Protein AF-A0A931W884-F1 (afdb_monomer)

Structure (mmCIF, N/CA/C/O backbone):
data_AF-A0A931W884-F1
#
_entry.id   AF-A0A931W884-F1
#
loop_
_atom_site.group_PDB
_atom_site.id
_atom_site.type_symbol
_atom_site.label_atom_id
_atom_site.label_alt_id
_atom_site.label_comp_id
_atom_site.label_asym_id
_atom_site.label_entity_id
_atom_site.label_seq_id
_atom_site.pdbx_PDB_ins_code
_atom_site.Cartn_x
_atom_site.Cartn_y
_atom_site.Cartn_z
_atom_site.occupancy
_atom_site.B_iso_or_equiv
_atom_site.auth_seq_id
_atom_site.auth_comp_id
_atom_site.auth_asym_id
_atom_site.auth_atom_id
_atom_site.pdbx_PDB_model_num
ATOM 1 N N . MET A 1 1 ? 21.219 8.442 -50.347 1.00 37.12 1 MET A N 1
ATOM 2 C CA . MET A 1 1 ? 21.202 8.809 -48.915 1.00 37.12 1 MET A CA 1
ATOM 3 C C . MET A 1 1 ? 20.197 7.899 -48.225 1.00 37.12 1 MET A C 1
ATOM 5 O O . MET A 1 1 ? 19.003 8.095 -48.400 1.00 37.12 1 MET A O 1
ATOM 9 N N . ALA A 1 2 ? 20.665 6.830 -47.578 1.00 34.47 2 ALA A N 1
ATOM 10 C CA . ALA A 1 2 ? 19.802 5.852 -46.917 1.00 34.47 2 ALA A CA 1
ATOM 11 C C . ALA A 1 2 ? 19.672 6.209 -45.432 1.00 34.47 2 ALA A C 1
ATOM 13 O O . ALA A 1 2 ? 20.666 6.398 -44.737 1.00 34.47 2 ALA A O 1
ATOM 14 N N . ASN A 1 3 ? 18.426 6.348 -44.994 1.00 38.81 3 ASN A N 1
ATOM 15 C CA . ASN A 1 3 ? 18.010 6.796 -43.676 1.00 38.81 3 ASN A CA 1
ATOM 16 C C . ASN A 1 3 ? 18.138 5.624 -42.682 1.00 38.81 3 ASN A C 1
ATOM 18 O O . ASN A 1 3 ? 17.319 4.704 -42.707 1.00 38.81 3 ASN A O 1
ATOM 22 N N . SER A 1 4 ? 19.174 5.607 -41.840 1.00 37.88 4 SER A N 1
ATOM 23 C CA . SER A 1 4 ? 19.351 4.566 -40.822 1.00 37.88 4 SER A CA 1
ATOM 24 C C . SER A 1 4 ? 18.454 4.859 -39.619 1.00 37.88 4 SER A C 1
ATOM 26 O O . SER A 1 4 ? 18.829 5.605 -38.713 1.00 37.88 4 SER A O 1
ATOM 28 N N . LYS A 1 5 ? 17.263 4.253 -39.601 1.00 43.81 5 LYS A N 1
ATOM 29 C CA . LYS A 1 5 ? 16.481 4.072 -38.374 1.00 43.81 5 LYS A CA 1
ATOM 30 C C . LYS A 1 5 ? 17.329 3.243 -37.406 1.00 43.81 5 LYS A C 1
ATOM 32 O O . LYS A 1 5 ? 17.479 2.039 -37.591 1.00 43.81 5 LYS A O 1
ATOM 37 N N . ALA A 1 6 ? 17.926 3.907 -36.421 1.00 42.78 6 ALA A N 1
ATOM 38 C CA . ALA A 1 6 ? 18.652 3.263 -35.340 1.00 42.78 6 ALA A CA 1
ATOM 39 C C . ALA A 1 6 ? 17.666 2.406 -34.533 1.00 42.78 6 ALA A C 1
ATOM 41 O O . ALA A 1 6 ? 16.885 2.926 -33.737 1.00 42.78 6 ALA A O 1
ATOM 42 N N . GLY A 1 7 ? 17.659 1.096 -34.786 1.00 45.38 7 GLY A N 1
ATOM 43 C CA . GLY A 1 7 ? 16.994 0.140 -33.910 1.00 45.38 7 GLY A CA 1
ATOM 44 C C . GLY A 1 7 ? 17.647 0.214 -32.533 1.00 45.38 7 GLY A C 1
ATOM 45 O O . GLY A 1 7 ? 18.875 0.153 -32.435 1.00 45.38 7 GLY A O 1
ATOM 46 N N . LYS A 1 8 ? 16.843 0.395 -31.478 1.00 50.97 8 LYS A N 1
ATOM 47 C CA . LYS A 1 8 ? 17.321 0.241 -30.099 1.00 50.97 8 LYS A CA 1
ATOM 48 C C . LYS A 1 8 ? 17.951 -1.152 -29.997 1.00 50.97 8 LYS A C 1
ATOM 50 O O . LYS A 1 8 ? 17.311 -2.137 -30.359 1.00 50.97 8 LYS A O 1
ATOM 55 N N . LYS A 1 9 ? 19.212 -1.227 -29.566 1.00 54.47 9 LYS A N 1
ATOM 56 C CA . LYS A 1 9 ? 19.835 -2.512 -2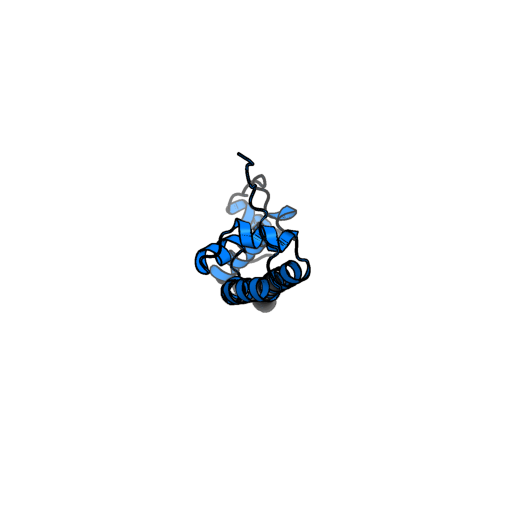9.232 1.00 54.47 9 LYS A CA 1
ATOM 57 C C . LYS A 1 9 ? 19.008 -3.160 -28.107 1.00 54.47 9 LYS A C 1
ATOM 59 O O . LYS A 1 9 ? 18.580 -2.415 -27.224 1.00 54.47 9 LYS A O 1
ATOM 64 N N . PRO A 1 10 ? 18.774 -4.484 -28.134 1.00 57.59 10 PRO A N 1
ATOM 65 C CA . PRO A 1 10 ? 18.207 -5.187 -26.988 1.00 57.59 10 PRO A CA 1
ATOM 66 C C . PRO A 1 10 ? 19.060 -4.884 -25.754 1.00 57.59 10 PRO A C 1
ATOM 68 O O . PRO A 1 10 ? 20.289 -4.911 -25.856 1.00 57.59 10 PRO A O 1
ATOM 71 N N . LEU A 1 11 ? 18.423 -4.550 -24.631 1.00 63.47 11 LEU A N 1
ATOM 72 C CA . LEU A 1 11 ? 19.136 -4.402 -23.364 1.00 63.47 11 LEU A CA 1
ATOM 73 C C . LEU A 1 11 ? 19.680 -5.776 -22.965 1.00 63.47 11 LEU A C 1
ATOM 75 O O . LEU A 1 11 ? 18.980 -6.782 -23.095 1.00 63.47 11 LEU A O 1
ATOM 79 N N . VAL A 1 12 ? 20.936 -5.812 -22.526 1.00 71.00 12 VAL A N 1
ATOM 80 C CA . VAL A 1 12 ? 21.568 -7.034 -22.007 1.00 71.00 12 VAL A CA 1
ATOM 81 C C . VAL A 1 12 ? 21.034 -7.280 -20.592 1.00 71.00 12 VAL A C 1
ATOM 83 O O . VAL A 1 12 ? 20.773 -6.314 -19.874 1.00 71.00 12 VAL A O 1
ATOM 86 N N . ASP A 1 13 ? 20.897 -8.537 -20.163 1.00 78.38 13 ASP A N 1
ATOM 87 C CA . ASP A 1 13 ? 20.361 -8.899 -18.835 1.00 78.38 13 ASP A CA 1
ATOM 88 C C . ASP A 1 13 ? 21.042 -8.127 -17.685 1.00 78.38 13 ASP A C 1
ATOM 90 O O . ASP A 1 13 ? 20.389 -7.693 -16.737 1.00 78.38 13 ASP A O 1
ATOM 94 N N . GLU A 1 14 ? 22.340 -7.836 -17.815 1.00 84.00 14 GLU A N 1
ATOM 95 C CA . GLU A 1 14 ? 23.119 -7.026 -16.867 1.00 84.00 14 GLU A CA 1
ATOM 96 C C . GLU A 1 14 ? 22.616 -5.574 -16.729 1.00 84.00 14 GLU A C 1
ATOM 98 O O . GLU A 1 14 ? 22.635 -4.996 -15.637 1.00 84.00 14 GLU A O 1
ATOM 103 N N . GLU A 1 15 ? 22.153 -4.961 -17.822 1.00 87.50 15 GLU A N 1
ATOM 104 C CA . GLU A 1 15 ? 21.602 -3.601 -17.822 1.00 87.50 15 GLU A CA 1
ATOM 105 C C . GLU A 1 15 ? 20.210 -3.574 -17.183 1.00 87.50 15 GLU A C 1
ATOM 107 O O . GLU A 1 15 ? 19.902 -2.661 -16.409 1.00 87.50 15 GLU A O 1
ATOM 112 N N . VAL A 1 16 ? 19.394 -4.597 -17.455 1.00 91.44 16 VAL A N 1
ATOM 113 C CA . VAL A 1 16 ? 18.082 -4.799 -16.818 1.00 91.44 16 VAL A CA 1
ATOM 114 C C . VAL A 1 16 ? 18.255 -4.960 -15.306 1.00 91.44 16 VAL A C 1
ATOM 116 O O . VAL A 1 16 ? 17.568 -4.303 -14.516 1.00 91.44 16 VAL A O 1
ATOM 119 N N . ASP A 1 17 ? 19.246 -5.747 -14.896 1.00 92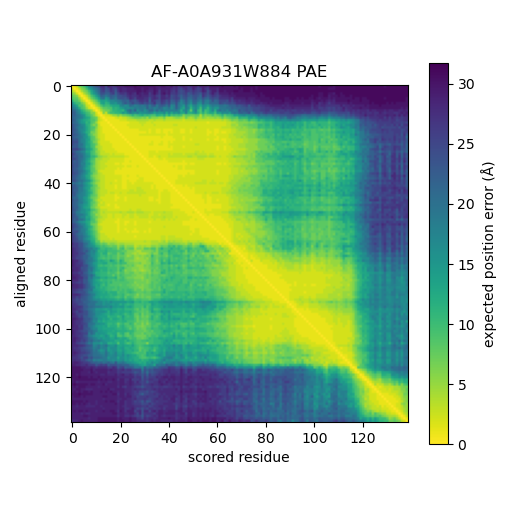.69 17 ASP A N 1
ATOM 120 C CA . ASP A 1 17 ? 19.610 -5.943 -13.498 1.00 92.69 17 ASP A CA 1
ATOM 121 C C . ASP A 1 17 ? 20.058 -4.653 -12.814 1.00 92.69 17 ASP A C 1
ATOM 123 O O . ASP A 1 17 ? 19.639 -4.347 -11.691 1.00 92.69 17 ASP A O 1
ATOM 127 N N . LEU A 1 18 ? 20.898 -3.863 -13.484 1.00 94.19 18 LEU A N 1
ATOM 128 C CA . LEU A 1 18 ? 21.359 -2.583 -12.960 1.00 94.19 18 LEU A CA 1
ATOM 129 C C . LEU A 1 18 ? 20.193 -1.607 -12.763 1.00 94.19 18 LEU A C 1
ATOM 131 O O . LEU A 1 18 ? 20.139 -0.900 -11.751 1.00 94.19 18 LEU A O 1
ATOM 135 N N . ILE A 1 19 ? 19.256 -1.572 -13.714 1.00 95.25 19 ILE A N 1
ATOM 136 C CA . ILE A 1 19 ? 18.035 -0.768 -13.620 1.00 95.25 19 ILE A CA 1
ATOM 137 C C . ILE A 1 19 ? 17.206 -1.222 -12.418 1.00 95.25 19 ILE A C 1
ATOM 139 O O . ILE A 1 19 ? 16.816 -0.380 -11.603 1.00 95.25 19 ILE A O 1
ATOM 143 N N . PHE A 1 20 ? 16.987 -2.529 -12.250 1.00 96.25 20 PHE A N 1
ATOM 144 C CA . PHE A 1 20 ? 16.240 -3.036 -11.102 1.00 96.25 20 PHE A CA 1
ATOM 145 C C . PHE A 1 20 ? 16.910 -2.660 -9.777 1.00 96.25 20 PHE A C 1
ATOM 147 O O . PHE A 1 20 ? 16.245 -2.113 -8.901 1.00 96.25 20 PHE A O 1
ATOM 154 N N . ARG A 1 21 ? 18.227 -2.867 -9.634 1.00 95.88 21 ARG A N 1
ATOM 155 C CA . ARG A 1 21 ? 18.976 -2.539 -8.403 1.00 95.88 21 ARG A CA 1
ATOM 156 C C . ARG A 1 21 ? 18.844 -1.071 -7.998 1.00 95.88 21 ARG A C 1
ATOM 158 O O . ARG A 1 21 ? 18.825 -0.759 -6.810 1.00 95.88 21 ARG A O 1
ATOM 165 N N . LYS A 1 22 ? 18.732 -0.162 -8.971 1.00 97.06 22 LYS A N 1
ATOM 166 C CA . LYS A 1 22 ? 18.489 1.266 -8.712 1.00 97.06 22 LYS A CA 1
ATOM 167 C C . LYS A 1 22 ? 17.055 1.547 -8.258 1.00 97.06 22 LYS A C 1
ATOM 169 O O . LYS A 1 22 ? 16.853 2.409 -7.409 1.00 97.06 22 LYS A O 1
ATOM 174 N N . LEU A 1 23 ? 16.065 0.838 -8.803 1.00 96.56 23 LEU A N 1
ATOM 175 C CA . LEU A 1 23 ? 14.651 1.008 -8.443 1.00 96.56 23 LEU A CA 1
ATOM 176 C C . LEU A 1 23 ? 14.289 0.337 -7.110 1.00 96.56 23 LEU A C 1
ATOM 178 O O . LEU A 1 23 ? 13.476 0.868 -6.352 1.00 96.56 23 LEU A O 1
ATOM 182 N N . GLU A 1 24 ? 14.895 -0.812 -6.816 1.00 94.50 24 GLU A N 1
ATOM 183 C CA . GLU A 1 24 ? 14.600 -1.678 -5.674 1.00 94.50 24 GLU A CA 1
ATOM 184 C C . GLU A 1 24 ? 14.469 -0.946 -4.323 1.00 94.50 24 GLU A C 1
ATOM 186 O O . GLU A 1 24 ? 13.445 -1.137 -3.660 1.00 94.50 24 GLU A O 1
ATOM 191 N N . PRO A 1 25 ? 15.408 -0.079 -3.885 1.00 94.00 25 PRO A N 1
ATOM 192 C CA . PRO A 1 25 ? 15.284 0.588 -2.587 1.00 94.00 25 PRO A CA 1
ATOM 193 C C . PRO A 1 25 ? 14.055 1.502 -2.494 1.00 94.00 25 PRO A C 1
ATOM 195 O O . PRO A 1 25 ? 13.506 1.686 -1.410 1.00 94.00 25 PRO A O 1
ATOM 198 N N . TYR A 1 26 ? 13.601 2.071 -3.610 1.00 94.31 26 TYR A N 1
ATOM 199 C CA . TYR A 1 26 ? 12.435 2.954 -3.660 1.00 94.31 26 TYR A CA 1
ATOM 200 C C . TYR A 1 26 ? 11.129 2.166 -3.728 1.00 94.31 26 TYR A C 1
ATOM 202 O O . TYR A 1 26 ? 10.157 2.511 -3.054 1.00 94.31 26 TYR A O 1
ATOM 210 N N . LEU A 1 27 ? 11.124 1.063 -4.475 1.00 92.50 27 LEU A N 1
ATOM 211 C CA . LEU A 1 27 ? 9.994 0.137 -4.522 1.00 92.50 27 LEU A CA 1
ATOM 212 C C . LEU A 1 27 ? 9.758 -0.513 -3.154 1.00 92.50 27 LEU A C 1
ATOM 214 O O . LEU A 1 27 ? 8.624 -0.551 -2.684 1.00 92.50 27 LEU A O 1
ATOM 218 N N . LYS A 1 28 ? 10.824 -0.930 -2.455 1.00 88.31 28 LY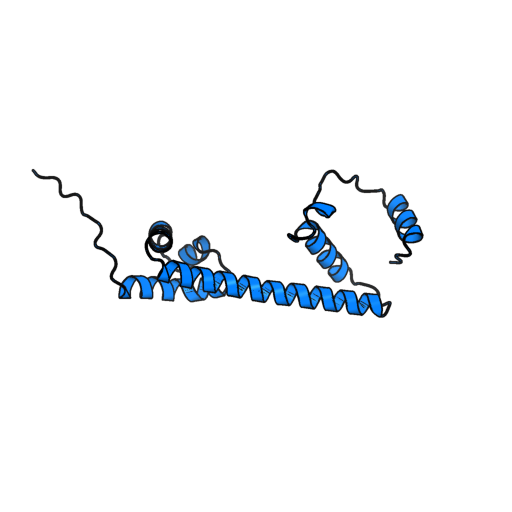S A N 1
ATOM 219 C CA . LYS A 1 28 ? 10.739 -1.478 -1.088 1.00 88.31 28 LYS A CA 1
ATOM 220 C C . LYS A 1 28 ? 10.256 -0.461 -0.047 1.00 88.31 28 LYS A C 1
ATOM 222 O O . LYS A 1 28 ? 9.712 -0.859 0.978 1.00 88.31 28 LYS A O 1
ATOM 227 N N . LYS A 1 29 ? 10.384 0.844 -0.317 1.00 86.50 29 LYS A N 1
ATOM 228 C CA . LYS A 1 29 ? 9.768 1.920 0.486 1.00 86.50 29 LYS A CA 1
ATOM 229 C C . LYS A 1 29 ? 8.266 2.104 0.212 1.00 86.50 29 LYS A C 1
ATOM 231 O O . LYS A 1 29 ? 7.650 2.967 0.828 1.00 86.50 29 LYS A O 1
ATOM 236 N N . GLY A 1 30 ? 7.677 1.329 -0.701 1.00 85.12 30 GLY A N 1
ATOM 237 C CA . GLY A 1 30 ? 6.262 1.419 -1.072 1.00 85.12 30 GLY A CA 1
ATOM 238 C C . GLY A 1 30 ? 5.957 2.460 -2.149 1.00 85.12 30 GLY A C 1
ATOM 239 O O . GLY A 1 30 ? 4.791 2.779 -2.387 1.00 85.12 30 GLY A O 1
ATOM 240 N N . LEU A 1 31 ? 6.975 3.019 -2.813 1.00 89.81 31 LEU A N 1
ATOM 241 C CA . LEU A 1 31 ? 6.741 3.944 -3.918 1.00 89.81 31 LEU A CA 1
ATOM 242 C C . LEU A 1 31 ? 6.204 3.195 -5.143 1.00 89.81 31 LEU A C 1
ATOM 244 O O . LEU A 1 31 ? 6.629 2.085 -5.457 1.00 89.81 31 LEU A O 1
ATOM 248 N N . SER A 1 32 ? 5.285 3.832 -5.876 1.00 91.44 32 SER A N 1
ATOM 249 C CA . SER A 1 32 ? 4.846 3.314 -7.174 1.00 91.44 32 SER A CA 1
ATOM 250 C C . SER A 1 32 ? 6.019 3.267 -8.154 1.00 91.44 32 SER A C 1
ATOM 252 O O . SER A 1 32 ? 6.944 4.072 -8.038 1.00 91.44 32 SER A O 1
ATOM 254 N N . LEU A 1 33 ? 5.957 2.399 -9.173 1.00 94.44 33 LEU A N 1
ATOM 255 C CA . LEU A 1 33 ? 7.008 2.308 -10.199 1.00 94.44 33 LEU A CA 1
ATOM 256 C C . LEU A 1 33 ? 7.336 3.682 -10.801 1.00 94.44 33 LEU A C 1
ATOM 258 O O . LEU A 1 33 ? 8.496 4.036 -10.958 1.00 94.44 33 LEU A O 1
ATOM 262 N N . HIS A 1 34 ? 6.315 4.508 -11.049 1.00 94.88 34 HIS A N 1
ATOM 263 C CA . HIS A 1 34 ? 6.520 5.869 -11.538 1.00 94.88 34 HIS A CA 1
ATOM 264 C C . HIS A 1 34 ? 7.344 6.742 -10.577 1.00 94.88 34 HIS A C 1
ATOM 266 O O . HIS A 1 34 ? 8.269 7.415 -11.024 1.00 94.88 34 HIS A O 1
ATOM 272 N N . LYS A 1 35 ? 7.024 6.731 -9.277 1.00 94.56 35 LYS A N 1
ATOM 273 C CA . LYS A 1 35 ? 7.768 7.500 -8.269 1.00 94.56 35 LYS A CA 1
ATOM 274 C C . LYS A 1 35 ? 9.178 6.944 -8.071 1.00 94.56 35 LYS A C 1
ATOM 276 O O . LYS A 1 35 ? 10.118 7.721 -7.997 1.00 94.56 35 LYS A O 1
ATOM 281 N N . ALA A 1 36 ? 9.338 5.621 -8.065 1.00 96.31 36 ALA A N 1
ATOM 282 C CA . ALA A 1 36 ? 10.646 4.978 -7.998 1.00 96.31 36 ALA A CA 1
ATOM 283 C C . ALA A 1 36 ? 11.550 5.389 -9.174 1.00 96.31 36 ALA A C 1
ATOM 285 O O . ALA A 1 36 ? 12.720 5.686 -8.960 1.00 96.31 36 ALA A O 1
ATOM 286 N N . CYS A 1 37 ? 11.006 5.490 -10.393 1.00 97.44 37 CYS A N 1
ATOM 287 C CA . CYS A 1 37 ? 11.740 6.004 -11.552 1.00 97.44 37 CYS A CA 1
ATOM 288 C C . CYS A 1 37 ? 12.215 7.451 -11.366 1.00 97.44 37 CYS A C 1
ATOM 290 O O . CYS A 1 37 ? 13.348 7.758 -11.724 1.00 97.44 37 CYS A O 1
ATOM 292 N N . LEU A 1 38 ? 11.372 8.328 -10.804 1.00 96.44 38 LEU A N 1
ATOM 293 C CA . LEU A 1 38 ? 11.743 9.723 -10.541 1.00 96.44 38 LEU A CA 1
ATOM 294 C C . LEU A 1 38 ? 12.912 9.810 -9.554 1.00 96.44 38 LEU A C 1
ATOM 296 O O . LEU A 1 38 ? 13.899 10.483 -9.835 1.00 96.44 38 LEU A O 1
ATOM 300 N N . GLU A 1 39 ? 12.821 9.084 -8.440 1.00 97.19 39 GLU A N 1
ATOM 301 C CA . GLU A 1 39 ? 13.859 9.066 -7.405 1.00 97.19 39 GLU A CA 1
ATOM 302 C C . GLU A 1 39 ? 15.174 8.447 -7.899 1.00 97.19 39 GLU A C 1
ATOM 304 O O . GLU A 1 39 ? 16.258 8.951 -7.612 1.00 97.19 39 GLU A O 1
ATOM 309 N N . ALA A 1 40 ? 15.085 7.372 -8.686 1.00 96.38 40 ALA A N 1
ATOM 310 C CA . ALA A 1 40 ? 16.242 6.677 -9.244 1.00 96.38 40 ALA A CA 1
ATOM 311 C C . ALA A 1 40 ? 16.811 7.342 -10.512 1.00 96.38 40 ALA A C 1
ATOM 313 O O . ALA A 1 40 ? 17.776 6.830 -11.082 1.00 96.38 40 ALA A O 1
ATOM 314 N N . GLN A 1 41 ? 16.206 8.445 -10.973 1.00 96.56 41 GLN A N 1
ATOM 315 C CA . GLN A 1 41 ? 16.547 9.137 -12.223 1.00 96.56 41 GLN A CA 1
ATOM 316 C C . GLN A 1 41 ? 16.546 8.203 -13.448 1.00 96.56 41 GLN A C 1
ATOM 318 O O . GLN A 1 41 ? 17.374 8.316 -14.352 1.00 96.56 41 GLN A O 1
ATOM 323 N N . ILE A 1 42 ? 15.599 7.264 -13.482 1.00 95.44 42 ILE A N 1
ATOM 324 C CA . ILE A 1 42 ? 15.389 6.337 -14.597 1.00 95.44 42 ILE A CA 1
ATOM 325 C C . ILE A 1 42 ? 14.228 6.858 -15.450 1.00 95.44 42 ILE A C 1
ATOM 327 O O . ILE A 1 42 ? 13.163 7.159 -14.904 1.00 95.44 42 ILE A O 1
ATOM 331 N N . PRO A 1 43 ? 14.371 6.950 -16.787 1.00 96.44 43 PRO A N 1
ATOM 332 C CA . PRO A 1 43 ? 13.258 7.332 -17.643 1.00 96.44 43 PRO A CA 1
ATOM 333 C C . PRO A 1 43 ? 12.072 6.386 -17.451 1.00 96.44 43 PRO A C 1
ATOM 335 O O . PRO A 1 43 ? 12.209 5.165 -17.541 1.00 96.44 43 PRO A O 1
ATOM 338 N N . LYS A 1 44 ? 10.886 6.959 -17.211 1.00 94.62 44 LYS A N 1
ATOM 339 C CA . LYS A 1 44 ? 9.654 6.187 -17.008 1.00 94.62 44 LYS A CA 1
ATOM 340 C C . LYS A 1 44 ? 9.410 5.219 -18.168 1.00 94.62 44 LYS A C 1
ATOM 342 O O . LYS A 1 44 ? 9.078 4.072 -17.915 1.00 94.62 44 LYS A O 1
ATOM 347 N N . SER A 1 45 ? 9.589 5.667 -19.410 1.00 94.38 45 SER A N 1
ATOM 348 C CA . SER A 1 45 ? 9.419 4.816 -20.593 1.00 94.38 45 SER A CA 1
ATOM 349 C C . SER A 1 45 ? 10.294 3.572 -20.514 1.00 94.38 45 SER A C 1
ATOM 351 O O . SER A 1 45 ? 9.764 2.480 -20.589 1.00 94.38 45 SER A O 1
ATOM 353 N N . THR A 1 46 ? 11.589 3.714 -20.220 1.00 93.69 46 THR A N 1
ATOM 354 C CA . THR A 1 46 ? 12.514 2.576 -20.109 1.00 93.69 46 THR A CA 1
ATOM 355 C C . THR A 1 46 ? 12.036 1.530 -19.103 1.00 93.69 46 THR A C 1
ATOM 357 O O . THR A 1 46 ? 12.028 0.347 -19.411 1.00 93.69 46 THR A O 1
ATOM 360 N N . ALA A 1 47 ? 11.615 1.946 -17.907 1.00 94.06 47 ALA A N 1
ATOM 361 C CA . ALA A 1 47 ? 11.173 0.998 -16.885 1.00 94.06 47 ALA A CA 1
ATOM 362 C C . ALA A 1 47 ? 9.826 0.335 -17.217 1.00 94.06 47 ALA A C 1
ATOM 364 O O . ALA A 1 47 ? 9.602 -0.805 -16.823 1.00 94.06 47 ALA A O 1
ATOM 365 N N . TYR A 1 48 ? 8.923 1.042 -17.903 1.00 95.31 48 TYR A N 1
ATOM 366 C CA . TYR A 1 48 ? 7.627 0.489 -18.305 1.00 95.31 48 TYR A CA 1
ATOM 367 C C . TYR A 1 48 ? 7.741 -0.410 -19.540 1.00 95.31 48 TYR A C 1
ATOM 369 O O . TYR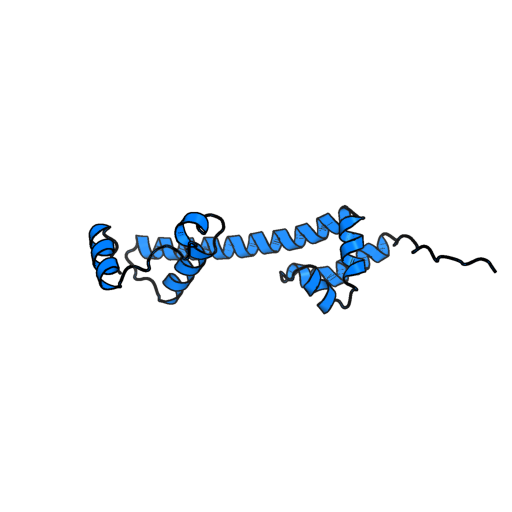 A 1 48 ? 7.073 -1.436 -19.562 1.00 95.31 48 TYR A O 1
ATOM 377 N N . ASP A 1 49 ? 8.608 -0.072 -20.500 1.00 94.75 49 ASP A N 1
ATOM 378 C CA . ASP A 1 49 ? 8.962 -0.940 -21.630 1.00 94.75 49 ASP A CA 1
ATOM 379 C C . ASP A 1 49 ? 9.521 -2.266 -21.075 1.00 94.75 49 ASP A C 1
ATOM 381 O O . ASP A 1 49 ? 8.995 -3.334 -21.369 1.00 94.75 49 ASP A O 1
ATOM 385 N N . LEU A 1 50 ? 10.486 -2.199 -20.143 1.00 94.00 50 LEU A N 1
ATOM 386 C CA . LEU A 1 50 ? 11.032 -3.387 -19.471 1.00 94.00 50 LEU A CA 1
ATOM 387 C C . LEU A 1 50 ? 9.973 -4.196 -18.717 1.00 94.00 50 LEU A C 1
ATOM 389 O O . LEU A 1 50 ? 9.960 -5.417 -18.792 1.00 94.00 50 LEU A O 1
ATOM 393 N N . TYR A 1 51 ? 9.072 -3.526 -18.000 1.00 95.19 51 TYR A N 1
ATOM 394 C CA . TYR A 1 51 ? 7.987 -4.187 -17.272 1.00 95.19 51 TYR A CA 1
ATOM 395 C C . TYR A 1 51 ? 6.982 -4.893 -18.199 1.00 95.19 51 TYR A C 1
ATOM 397 O O . TYR A 1 51 ? 6.319 -5.826 -17.764 1.00 95.19 51 TYR A O 1
ATOM 405 N N . GLN A 1 52 ? 6.834 -4.449 -19.450 1.00 94.44 52 GLN A N 1
ATOM 406 C CA . GLN A 1 52 ? 5.936 -5.074 -20.427 1.00 94.44 52 GLN A CA 1
ATOM 407 C C . GLN A 1 52 ? 6.614 -6.167 -21.256 1.00 94.44 52 GLN A C 1
ATOM 409 O O . GLN A 1 52 ? 5.935 -7.089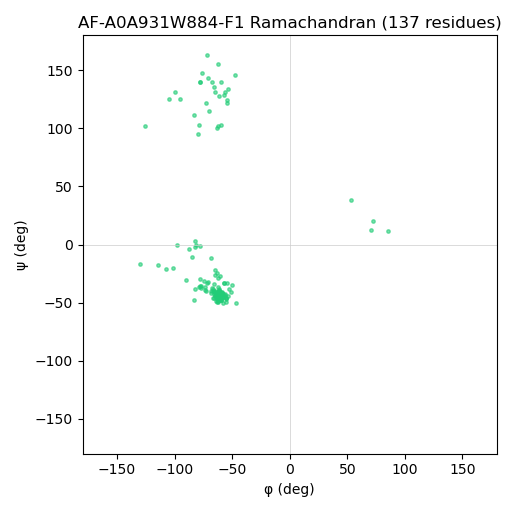 -21.699 1.00 94.44 52 GLN A O 1
ATOM 414 N N . GLU A 1 53 ? 7.917 -6.040 -21.499 1.00 91.62 53 GLU A N 1
ATOM 415 C CA . GLU A 1 53 ? 8.657 -6.902 -22.426 1.00 91.62 53 GLU A CA 1
ATOM 416 C C . GLU A 1 53 ? 9.475 -8.001 -21.724 1.00 91.62 53 GLU A C 1
ATOM 418 O O . GLU A 1 53 ? 9.820 -8.990 -22.367 1.00 91.62 53 GLU A O 1
ATOM 423 N N . TYR A 1 54 ? 9.780 -7.853 -20.428 1.00 92.50 54 TYR A N 1
ATOM 424 C CA . TYR A 1 54 ? 10.643 -8.771 -19.676 1.00 92.50 54 TYR A CA 1
ATOM 425 C C . TYR A 1 54 ? 9.941 -9.292 -18.414 1.00 92.50 54 TYR A C 1
ATOM 427 O O . TYR A 1 54 ? 9.906 -8.617 -17.381 1.00 92.50 54 TYR A O 1
ATOM 435 N N . ASP A 1 55 ? 9.439 -10.529 -18.483 1.00 92.12 55 ASP A N 1
ATOM 436 C CA . ASP A 1 55 ? 8.658 -11.164 -17.411 1.00 92.12 55 ASP A CA 1
ATOM 437 C C . ASP A 1 55 ? 9.399 -11.182 -16.067 1.00 92.12 55 ASP A C 1
ATOM 439 O O . ASP A 1 55 ? 8.843 -10.775 -15.050 1.00 92.12 55 ASP A O 1
ATOM 443 N N . GLU A 1 56 ? 10.683 -11.552 -16.049 1.00 91.94 56 GLU A N 1
ATOM 444 C CA . GLU A 1 56 ? 11.472 -11.593 -14.809 1.00 91.94 56 GLU A CA 1
ATOM 445 C C . GLU A 1 56 ? 11.586 -10.206 -14.150 1.00 91.94 56 GLU A C 1
ATOM 447 O O . GLU A 1 56 ? 11.497 -10.060 -12.926 1.00 91.94 56 GLU A O 1
ATOM 452 N N . PHE A 1 57 ? 11.749 -9.151 -14.953 1.00 94.19 57 PHE A N 1
ATOM 453 C CA . PHE A 1 57 ? 11.764 -7.787 -14.436 1.00 94.19 57 PHE A CA 1
ATOM 454 C C . PHE A 1 57 ? 10.396 -7.428 -13.846 1.00 94.19 57 PHE A C 1
ATOM 456 O O . PHE A 1 57 ? 10.329 -6.890 -12.738 1.00 94.19 57 PHE A O 1
ATOM 463 N N . ALA A 1 58 ? 9.307 -7.770 -14.540 1.00 95.12 58 ALA A N 1
ATOM 464 C CA . ALA A 1 58 ? 7.947 -7.541 -14.066 1.00 95.12 58 ALA A CA 1
ATOM 465 C C . ALA A 1 58 ? 7.664 -8.254 -12.735 1.00 95.12 58 ALA A C 1
ATOM 467 O O . ALA A 1 58 ? 7.213 -7.616 -11.776 1.00 95.12 58 ALA A O 1
ATOM 468 N N . GLU A 1 59 ? 8.027 -9.533 -12.633 1.00 94.62 59 GLU A N 1
ATOM 469 C CA . GLU A 1 59 ? 7.886 -10.343 -11.422 1.00 94.62 59 GLU A CA 1
ATOM 470 C C . GLU A 1 59 ? 8.622 -9.723 -10.231 1.00 94.62 59 GLU A C 1
ATOM 472 O O . GLU A 1 59 ? 8.065 -9.609 -9.136 1.00 94.62 59 GLU A O 1
ATOM 477 N N . ARG A 1 60 ? 9.855 -9.244 -10.433 1.00 94.25 60 ARG A N 1
ATOM 478 C CA . ARG A 1 60 ? 10.643 -8.607 -9.366 1.00 94.25 60 ARG A CA 1
ATOM 479 C C . ARG A 1 60 ? 10.042 -7.280 -8.905 1.00 94.25 60 ARG A C 1
ATOM 481 O O . ARG A 1 60 ? 10.053 -6.973 -7.706 1.00 94.25 60 ARG A O 1
ATOM 488 N N . ILE A 1 61 ? 9.503 -6.485 -9.832 1.00 94.44 61 ILE A N 1
ATOM 489 C CA . ILE A 1 61 ? 8.779 -5.249 -9.507 1.00 94.44 61 ILE A CA 1
ATOM 490 C C . ILE A 1 61 ? 7.525 -5.571 -8.683 1.00 94.44 61 ILE A C 1
ATOM 492 O O . ILE A 1 61 ? 7.270 -4.922 -7.663 1.00 94.44 61 ILE A O 1
ATOM 496 N N . ASP A 1 62 ? 6.752 -6.571 -9.096 1.00 92.50 62 ASP A N 1
ATOM 497 C CA . ASP A 1 62 ? 5.503 -6.930 -8.430 1.00 92.50 62 ASP A CA 1
ATOM 498 C C . ASP A 1 62 ? 5.735 -7.603 -7.077 1.00 92.50 62 ASP A C 1
ATOM 500 O O . ASP A 1 62 ? 5.013 -7.304 -6.125 1.00 92.50 62 ASP A O 1
ATOM 504 N N . ALA A 1 63 ? 6.809 -8.377 -6.919 1.00 92.00 63 ALA A N 1
ATOM 505 C CA . ALA A 1 63 ?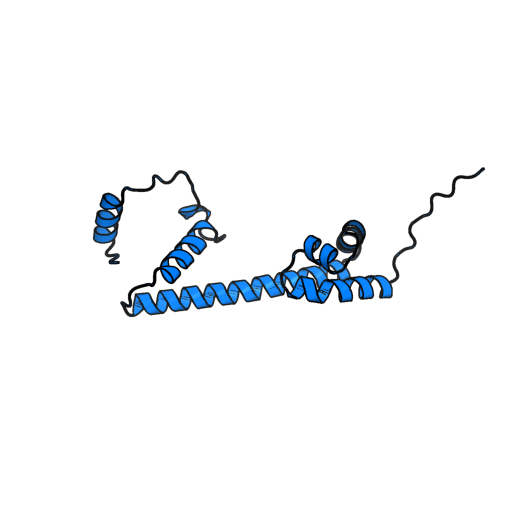 7.250 -8.882 -5.622 1.00 92.00 63 ALA A CA 1
ATOM 506 C C . ALA A 1 63 ? 7.490 -7.741 -4.614 1.00 92.00 63 ALA A C 1
ATOM 508 O O . ALA A 1 63 ? 7.029 -7.811 -3.470 1.00 92.00 63 ALA A O 1
ATOM 509 N N . CYS A 1 64 ? 8.133 -6.646 -5.041 1.00 90.19 64 CYS A N 1
ATOM 510 C CA . CYS A 1 64 ? 8.341 -5.475 -4.184 1.00 90.19 64 CYS A CA 1
ATOM 511 C C . CYS A 1 64 ? 7.017 -4.797 -3.786 1.00 90.19 64 CYS A C 1
ATOM 513 O O . CYS A 1 64 ? 6.836 -4.424 -2.624 1.00 90.19 64 CYS A O 1
ATOM 515 N N . LYS A 1 65 ? 6.068 -4.658 -4.723 1.00 83.06 65 LYS A N 1
ATOM 516 C CA . LYS A 1 65 ? 4.738 -4.076 -4.446 1.00 83.06 65 LYS A CA 1
ATOM 517 C C . LYS A 1 65 ? 3.899 -4.960 -3.517 1.00 83.06 65 LYS A C 1
ATOM 519 O O . LYS A 1 65 ? 3.208 -4.450 -2.629 1.00 83.06 65 LYS A O 1
ATOM 524 N N . ASN A 1 66 ? 3.965 -6.276 -3.708 1.00 83.88 66 ASN A N 1
ATOM 525 C CA . ASN A 1 66 ? 3.240 -7.251 -2.900 1.00 83.88 66 ASN A CA 1
ATOM 526 C C . ASN A 1 66 ? 3.752 -7.254 -1.461 1.00 83.88 66 ASN A C 1
ATOM 528 O O . ASN A 1 66 ? 2.944 -7.214 -0.537 1.00 83.88 66 ASN A O 1
ATOM 532 N N . TYR A 1 67 ? 5.073 -7.198 -1.258 1.00 78.94 67 TYR A N 1
ATOM 533 C CA . TYR A 1 67 ? 5.663 -7.097 0.079 1.00 78.94 67 TYR A CA 1
ATOM 534 C C . TYR A 1 67 ? 5.118 -5.897 0.865 1.00 78.94 67 TYR A C 1
ATOM 536 O O . TYR A 1 67 ? 4.704 -6.039 2.015 1.00 78.94 67 TYR A O 1
ATOM 544 N N . HIS A 1 68 ? 5.051 -4.720 0.237 1.00 71.62 68 HIS A N 1
ATOM 545 C CA . HIS A 1 68 ? 4.508 -3.533 0.895 1.00 71.62 68 HIS A CA 1
ATOM 546 C C . HIS A 1 68 ? 3.014 -3.682 1.213 1.00 71.62 68 HIS A C 1
ATOM 548 O O . HIS A 1 68 ? 2.574 -3.323 2.303 1.00 71.62 68 HIS A O 1
ATOM 554 N N . SER A 1 69 ? 2.241 -4.259 0.290 1.00 76.12 69 SER A N 1
ATOM 555 C CA . SER A 1 69 ? 0.810 -4.509 0.499 1.00 76.12 69 SER A CA 1
ATOM 556 C C . SER A 1 69 ? 0.560 -5.460 1.675 1.00 76.12 69 SER A C 1
ATOM 558 O O . SER A 1 69 ? -0.340 -5.213 2.475 1.00 76.12 69 SER A O 1
ATOM 560 N N . LEU A 1 70 ? 1.388 -6.499 1.822 1.00 79.44 70 LEU A N 1
ATOM 561 C CA . LEU A 1 70 ? 1.339 -7.427 2.954 1.00 79.44 70 LEU A CA 1
ATOM 562 C C . LEU A 1 70 ? 1.717 -6.740 4.270 1.00 79.44 70 LEU A C 1
ATOM 564 O O . LEU A 1 70 ? 1.005 -6.893 5.258 1.00 79.44 70 LEU A O 1
ATOM 568 N N . LEU A 1 71 ? 2.797 -5.952 4.278 1.00 79.06 71 LEU A N 1
ATOM 569 C CA . LEU A 1 71 ? 3.255 -5.241 5.473 1.00 79.06 71 LEU A CA 1
ATOM 570 C C . LEU A 1 71 ? 2.198 -4.254 5.981 1.00 79.06 71 LEU A C 1
ATOM 572 O O . LEU A 1 71 ? 1.888 -4.228 7.169 1.00 79.06 71 LEU A O 1
ATOM 576 N N . ILE A 1 72 ? 1.624 -3.455 5.080 1.00 80.69 72 ILE A N 1
ATOM 577 C CA . ILE A 1 72 ? 0.551 -2.527 5.437 1.00 80.69 72 ILE A CA 1
ATOM 578 C C . ILE A 1 72 ? -0.694 -3.304 5.880 1.00 80.69 72 ILE A C 1
ATOM 580 O O . ILE A 1 72 ? -1.276 -2.964 6.905 1.00 80.69 72 ILE A O 1
ATOM 584 N N . GLY A 1 73 ? -1.071 -4.380 5.184 1.00 82.94 73 GLY A N 1
ATOM 585 C CA . GLY A 1 73 ? -2.192 -5.233 5.589 1.00 82.94 73 GLY A CA 1
ATOM 586 C C . GLY A 1 73 ? -2.051 -5.794 7.010 1.00 82.94 73 GLY A C 1
ATOM 587 O O . GLY A 1 73 ? -3.013 -5.760 7.779 1.00 82.94 73 GLY A O 1
ATOM 588 N N . ASP A 1 74 ? -0.852 -6.242 7.387 1.00 85.81 74 ASP A N 1
ATOM 589 C CA . ASP A 1 74 ? -0.543 -6.728 8.738 1.00 85.81 74 ASP A CA 1
ATOM 590 C C . ASP A 1 74 ? -0.682 -5.621 9.795 1.00 85.81 74 ASP A C 1
ATOM 592 O O . ASP A 1 74 ? -1.336 -5.824 10.819 1.00 85.81 74 ASP A O 1
ATOM 596 N N . VAL A 1 75 ? -0.157 -4.419 9.526 1.00 87.56 75 VAL A N 1
ATOM 597 C CA . VAL A 1 75 ? -0.313 -3.256 10.421 1.00 87.56 75 VAL A CA 1
ATOM 598 C C . VAL A 1 75 ? -1.789 -2.909 10.620 1.00 87.56 75 VAL A C 1
ATOM 600 O O . VAL A 1 75 ? -2.238 -2.756 11.755 1.00 87.56 75 VAL A O 1
ATOM 603 N N . PHE A 1 76 ? -2.564 -2.834 9.534 1.00 88.50 76 PHE A N 1
ATOM 604 C CA . PHE A 1 76 ? -3.999 -2.550 9.606 1.00 88.50 76 PHE A CA 1
ATOM 605 C C . PHE A 1 76 ? -4.750 -3.605 10.422 1.00 88.50 76 PHE A C 1
ATOM 607 O O . PHE A 1 76 ? -5.575 -3.259 11.266 1.00 88.50 76 PHE A O 1
ATOM 614 N N . THR A 1 77 ? -4.442 -4.882 10.196 1.00 88.56 77 THR A N 1
ATOM 615 C CA . THR A 1 77 ? -5.081 -5.999 10.903 1.00 88.56 77 THR A CA 1
ATOM 616 C C . THR A 1 77 ? -4.775 -5.944 12.397 1.00 88.56 77 THR A C 1
ATOM 618 O O . THR A 1 77 ? -5.693 -6.008 13.211 1.00 88.56 77 THR A O 1
ATOM 621 N N . LYS A 1 78 ? -3.508 -5.733 12.773 1.00 92.81 78 LYS A N 1
ATOM 622 C CA . LYS A 1 78 ? -3.091 -5.613 14.178 1.00 92.81 78 LYS A CA 1
ATOM 623 C C . LYS A 1 78 ? -3.748 -4.434 14.888 1.00 92.81 78 LYS A C 1
ATOM 625 O O . LYS A 1 78 ? -4.161 -4.575 16.039 1.00 92.81 78 LYS A O 1
ATOM 630 N N . GLU A 1 79 ? -3.881 -3.293 14.216 1.00 93.31 79 GLU A N 1
ATOM 631 C CA . GLU A 1 79 ? -4.563 -2.131 14.790 1.00 93.31 79 GLU A CA 1
ATOM 632 C C . GLU A 1 79 ? -6.067 -2.368 14.965 1.00 93.31 79 GLU A C 1
ATOM 634 O O . GLU A 1 79 ? -6.615 -2.056 16.025 1.00 93.31 79 GLU A O 1
ATOM 639 N N . LEU A 1 80 ? -6.733 -3.000 13.993 1.00 91.38 80 LEU A N 1
ATOM 640 C CA . LEU A 1 80 ? -8.135 -3.401 14.140 1.00 91.38 80 LEU A CA 1
ATOM 641 C C . LEU A 1 80 ? -8.315 -4.402 15.287 1.00 91.38 80 LEU A C 1
ATOM 643 O O . LEU A 1 80 ? -9.188 -4.214 16.132 1.00 91.38 80 LEU A O 1
ATOM 647 N N . GLU A 1 81 ? -7.464 -5.425 15.381 1.00 93.75 81 GLU A N 1
ATOM 648 C CA . GLU A 1 81 ? -7.492 -6.386 16.487 1.00 93.75 81 GLU A CA 1
ATOM 649 C C . GLU A 1 81 ? -7.272 -5.717 17.847 1.00 93.75 81 GLU A C 1
ATOM 651 O O . GLU A 1 81 ? -7.930 -6.077 18.828 1.00 93.75 81 GLU A O 1
ATOM 656 N N . ARG A 1 82 ? -6.354 -4.745 17.933 1.00 95.56 82 ARG A N 1
ATOM 657 C CA . ARG A 1 82 ? -6.120 -3.965 19.156 1.00 95.56 82 ARG A CA 1
ATOM 658 C C . ARG A 1 82 ? -7.391 -3.232 19.579 1.00 95.56 82 ARG A C 1
ATOM 660 O O . ARG A 1 82 ? -7.744 -3.274 20.757 1.00 95.56 82 ARG A O 1
ATOM 667 N N . ILE A 1 83 ? -8.079 -2.588 18.638 1.00 93.56 83 ILE A N 1
ATOM 668 C CA . ILE A 1 83 ? -9.328 -1.858 18.891 1.00 93.56 83 ILE A CA 1
ATOM 669 C C . ILE A 1 83 ? -10.446 -2.816 19.313 1.00 93.56 83 ILE A C 1
ATOM 671 O O . ILE A 1 83 ? -11.090 -2.579 20.333 1.00 93.56 83 ILE A O 1
ATOM 675 N N . VAL A 1 84 ? -10.617 -3.943 18.618 1.00 93.00 84 VAL A N 1
ATOM 676 C CA . VAL A 1 84 ? -11.599 -4.978 18.989 1.00 93.00 84 VAL A CA 1
ATOM 677 C C . VAL A 1 84 ? -11.342 -5.496 20.406 1.00 93.00 84 VAL A C 1
ATOM 679 O O . VAL A 1 84 ? -12.268 -5.629 21.204 1.00 93.00 84 VAL A O 1
ATOM 682 N N . LYS A 1 85 ? -10.076 -5.734 20.775 1.00 94.75 85 LYS A N 1
ATOM 683 C CA . LYS A 1 85 ? -9.706 -6.148 22.139 1.00 94.75 85 LYS A CA 1
ATOM 684 C C . LYS A 1 85 ? -10.071 -5.098 23.191 1.00 94.75 85 LYS A C 1
ATOM 686 O O . LYS A 1 85 ? -10.509 -5.492 24.268 1.00 94.75 85 LYS A O 1
ATOM 691 N N . LYS A 1 86 ? -9.914 -3.800 22.903 1.00 93.00 86 LYS A N 1
ATOM 692 C CA . LYS A 1 86 ? -10.363 -2.720 23.802 1.00 93.00 86 LYS A CA 1
ATOM 693 C C . LYS A 1 86 ? -11.877 -2.749 23.994 1.00 93.00 86 LYS A C 1
ATOM 695 O O . LYS A 1 86 ? -12.346 -2.779 25.128 1.00 93.00 86 LYS A O 1
ATOM 700 N N . GLN A 1 87 ? -12.629 -2.824 22.896 1.00 90.06 87 GLN A N 1
ATOM 701 C CA . GLN A 1 87 ? -14.094 -2.868 22.939 1.00 90.06 87 GLN A CA 1
ATOM 702 C C . GLN A 1 87 ? -14.603 -4.078 23.729 1.00 90.06 87 GLN A C 1
ATOM 704 O O . GLN A 1 87 ? -15.464 -3.929 24.590 1.00 90.06 87 GLN A O 1
ATOM 709 N N . ASN A 1 88 ? -14.015 -5.259 23.516 1.00 91.94 88 ASN A N 1
ATOM 710 C CA . ASN A 1 88 ? -14.383 -6.482 24.240 1.00 91.94 88 ASN A CA 1
ATOM 711 C C . ASN A 1 88 ? -14.118 -6.398 25.751 1.00 91.94 88 ASN A C 1
ATOM 713 O O . ASN A 1 88 ? -14.750 -7.112 26.525 1.00 91.94 88 ASN A O 1
ATOM 717 N N . LYS A 1 89 ? -13.189 -5.540 26.178 1.00 94.25 89 LYS A N 1
ATOM 718 C CA . LYS A 1 89 ? -12.919 -5.260 27.594 1.00 94.25 89 LYS A CA 1
ATOM 719 C C . LYS A 1 89 ? -13.801 -4.148 28.170 1.00 94.25 89 LYS A C 1
ATOM 721 O O . LYS A 1 89 ? -13.706 -3.876 29.363 1.00 94.25 89 LYS A O 1
ATOM 726 N N . GLY A 1 90 ? -14.632 -3.504 27.350 1.00 89.75 90 GLY A N 1
ATOM 727 C CA . GLY A 1 90 ? -15.407 -2.326 27.739 1.00 89.75 90 GLY A CA 1
ATOM 728 C C . GLY A 1 90 ? -14.558 -1.063 27.905 1.00 89.75 90 GLY A C 1
ATOM 729 O O . GLY A 1 90 ? -14.971 -0.142 28.603 1.00 89.75 90 GLY A O 1
ATOM 730 N N . GLU A 1 91 ? -13.362 -1.017 27.311 1.00 91.38 91 GLU A N 1
ATOM 731 C CA . GLU A 1 91 ? -12.525 0.183 27.310 1.00 91.38 91 GLU A CA 1
ATOM 732 C C . GLU A 1 91 ? -13.040 1.192 26.273 1.00 91.38 91 GLU A C 1
ATOM 734 O O . GLU A 1 91 ? -13.382 0.825 25.144 1.00 91.38 91 GLU A O 1
ATOM 739 N N . ASN A 1 92 ? -13.029 2.478 26.629 1.00 88.19 92 ASN A N 1
ATOM 740 C CA . ASN A 1 92 ? -13.396 3.546 25.704 1.00 88.19 92 ASN A CA 1
ATOM 741 C C . ASN A 1 92 ? -12.361 3.676 24.577 1.00 88.19 92 ASN A C 1
ATOM 743 O O . ASN A 1 92 ? -11.146 3.613 24.798 1.00 88.19 92 ASN A O 1
ATOM 747 N N . LEU A 1 93 ? -12.851 3.907 23.361 1.00 89.06 93 LEU A N 1
ATOM 748 C CA . LEU A 1 93 ? -12.000 4.175 22.207 1.00 89.06 93 LEU A CA 1
ATOM 749 C C . LEU A 1 93 ? -11.494 5.615 22.230 1.00 89.06 93 LEU A C 1
ATOM 751 O O . LEU A 1 93 ? -12.230 6.546 22.556 1.00 89.06 93 LEU A O 1
ATOM 755 N N . SER A 1 94 ? -10.229 5.806 21.857 1.00 92.69 94 SER A N 1
ATOM 756 C CA . SER A 1 94 ? -9.696 7.153 21.665 1.00 92.69 94 SER A CA 1
ATOM 757 C C . SER A 1 94 ? -10.281 7.796 20.401 1.00 92.69 94 SER A C 1
ATOM 759 O O . SER A 1 94 ? -10.784 7.115 19.505 1.00 92.69 94 SER A O 1
ATOM 761 N N . ALA A 1 95 ? -10.158 9.120 20.280 1.00 88.38 95 ALA A N 1
ATOM 762 C CA . ALA A 1 95 ? -10.538 9.821 19.053 1.00 88.38 95 ALA A CA 1
ATOM 763 C C . ALA A 1 95 ? -9.787 9.286 17.818 1.00 88.38 95 ALA A C 1
ATOM 765 O O . ALA A 1 95 ? -10.348 9.248 16.724 1.00 88.38 95 ALA A O 1
ATOM 766 N N . ASP A 1 96 ? -8.538 8.848 17.989 1.00 89.00 96 ASP A N 1
ATOM 767 C CA . ASP A 1 96 ? -7.734 8.290 16.901 1.00 89.00 96 ASP A CA 1
ATOM 768 C C . ASP A 1 96 ? -8.141 6.850 16.563 1.00 89.00 96 ASP A C 1
ATOM 770 O O . ASP A 1 96 ? -8.196 6.509 15.383 1.00 89.00 96 ASP A O 1
ATOM 774 N N . ASP A 1 97 ? -8.526 6.043 17.563 1.00 89.62 97 ASP A N 1
ATOM 775 C CA . ASP A 1 97 ? -9.117 4.715 17.344 1.00 89.62 97 ASP A CA 1
ATOM 776 C C . ASP A 1 97 ? -10.395 4.847 16.485 1.00 89.62 97 ASP A C 1
ATOM 778 O O . ASP A 1 97 ? -10.569 4.136 15.494 1.00 89.62 97 ASP A O 1
ATOM 782 N N . ILE A 1 98 ? -11.259 5.819 16.810 1.00 87.94 98 ILE A N 1
ATOM 783 C CA . ILE A 1 98 ? -12.501 6.089 16.067 1.00 87.94 98 ILE A CA 1
ATOM 784 C C . ILE A 1 98 ? -12.202 6.543 14.633 1.00 87.94 98 ILE A C 1
ATOM 786 O O . ILE A 1 98 ? -12.781 6.003 13.688 1.00 87.94 98 ILE A O 1
ATOM 790 N N . LYS A 1 99 ? -11.288 7.506 14.445 1.00 88.12 99 LYS A N 1
ATOM 791 C CA . LYS A 1 99 ? -10.894 7.984 13.107 1.00 88.12 99 LYS A CA 1
ATOM 792 C C . LYS A 1 99 ? -10.329 6.860 12.247 1.00 88.12 99 LYS A C 1
ATOM 794 O O . LYS A 1 99 ? -10.643 6.789 11.061 1.00 88.12 99 LYS A O 1
ATOM 799 N N . PHE A 1 100 ? -9.507 5.990 12.831 1.00 89.94 100 PHE A N 1
ATOM 800 C CA . PHE A 1 100 ? -8.933 4.855 12.122 1.00 89.94 100 PHE A CA 1
ATOM 801 C C . PHE A 1 100 ? -10.023 3.886 11.648 1.00 89.94 100 PHE A C 1
ATOM 803 O O . PHE A 1 100 ? -10.077 3.573 10.460 1.00 89.94 100 PHE A O 1
ATOM 810 N N . VAL A 1 101 ? -10.948 3.484 12.529 1.00 89.12 101 VAL A N 1
ATOM 811 C CA . VAL A 1 101 ? -12.071 2.597 12.165 1.00 89.12 101 VAL A CA 1
ATOM 812 C C . VAL A 1 101 ? -12.958 3.225 11.091 1.00 89.12 101 VAL A C 1
ATOM 814 O O . VAL A 1 101 ? -13.310 2.557 10.120 1.00 89.12 101 VAL A O 1
ATOM 817 N N . GLN A 1 102 ? -13.283 4.515 11.216 1.00 87.06 102 GLN A N 1
ATOM 818 C CA . GLN A 1 102 ? -14.061 5.240 10.206 1.00 87.06 102 GLN A CA 1
ATOM 819 C C . GLN A 1 102 ? -13.351 5.258 8.853 1.00 87.06 102 GLN A C 1
ATOM 821 O O . GLN A 1 102 ? -13.970 4.995 7.823 1.00 87.06 102 GLN A O 1
ATOM 826 N N . TRP A 1 103 ? -12.045 5.534 8.842 1.00 85.88 103 TRP A N 1
ATOM 827 C CA . TRP A 1 103 ? -11.273 5.518 7.608 1.00 85.88 103 TRP 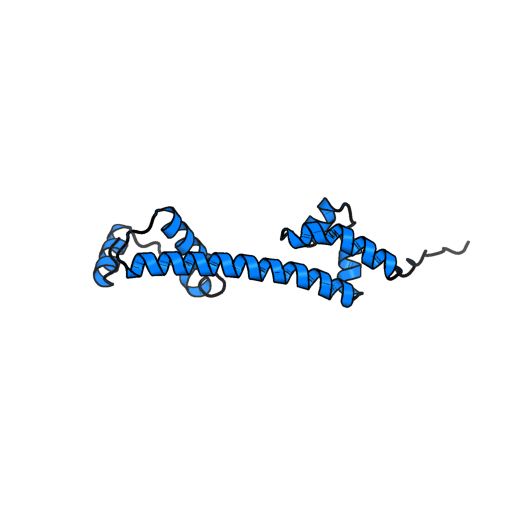A CA 1
ATOM 828 C C . TRP A 1 103 ? -11.274 4.128 6.968 1.00 85.88 103 TRP A C 1
ATOM 830 O O . TRP A 1 103 ? -11.506 4.023 5.763 1.00 85.88 103 TRP A O 1
ATOM 840 N N . VAL A 1 104 ? -11.070 3.069 7.760 1.00 86.94 104 VAL A N 1
ATOM 841 C CA . VAL A 1 104 ? -11.116 1.681 7.277 1.00 86.94 104 VAL A CA 1
ATOM 842 C C . VAL A 1 104 ? -12.487 1.357 6.692 1.00 86.94 104 VAL A C 1
ATOM 844 O O . VAL A 1 104 ? -12.543 0.834 5.585 1.00 86.94 104 VAL A O 1
ATOM 847 N N . ALA A 1 105 ? -13.581 1.719 7.365 1.00 85.44 105 ALA A N 1
ATOM 848 C CA . ALA A 1 105 ? -14.932 1.477 6.863 1.00 85.44 105 ALA A CA 1
ATOM 849 C C . ALA A 1 105 ? -15.158 2.141 5.492 1.00 85.44 105 ALA A C 1
ATOM 851 O O . ALA A 1 105 ? -15.640 1.492 4.565 1.00 85.44 105 ALA A O 1
ATOM 852 N N . LEU A 1 106 ? -14.735 3.400 5.344 1.00 83.50 106 LEU A N 1
ATOM 853 C CA . LEU A 1 106 ? -14.946 4.208 4.138 1.00 83.50 106 LEU A CA 1
ATOM 854 C C . LEU A 1 106 ? -14.044 3.823 2.955 1.00 83.50 106 LEU A C 1
ATOM 856 O O . LEU A 1 106 ? -14.442 3.995 1.804 1.00 83.50 106 LEU A O 1
ATOM 860 N N . ASN A 1 107 ? -12.825 3.344 3.218 1.00 82.88 107 ASN A N 1
ATOM 861 C CA . ASN A 1 107 ? -11.799 3.140 2.185 1.00 82.88 107 ASN A CA 1
ATOM 862 C C . ASN A 1 107 ? -11.433 1.664 1.969 1.00 82.88 107 ASN A C 1
ATOM 864 O O . ASN A 1 107 ? -10.835 1.314 0.948 1.00 82.88 107 ASN A O 1
ATOM 868 N N . GLY A 1 108 ? -11.768 0.791 2.917 1.00 80.62 108 GLY A N 1
ATOM 869 C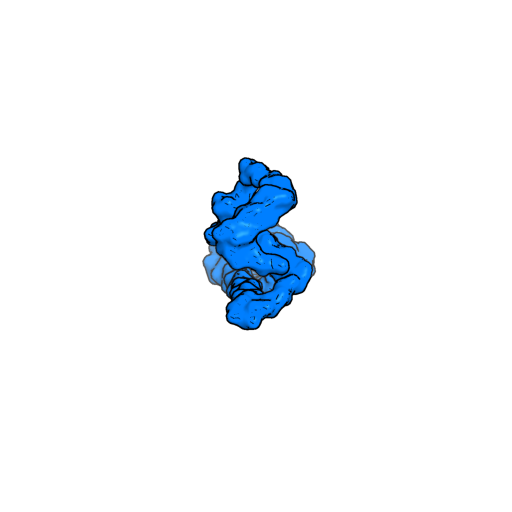 CA . GLY A 1 108 ? -11.464 -0.631 2.870 1.00 80.62 108 GLY A CA 1
ATOM 870 C C . GLY A 1 108 ? -12.194 -1.316 1.725 1.00 80.62 108 GLY A C 1
ATOM 871 O O . GLY A 1 108 ? -13.400 -1.166 1.564 1.00 80.62 108 GLY A O 1
ATOM 872 N N . ARG A 1 109 ? -11.482 -2.119 0.927 1.00 79.00 109 ARG A N 1
ATOM 873 C CA . ARG A 1 109 ? -12.072 -2.821 -0.229 1.00 79.00 109 ARG A CA 1
ATOM 874 C C . ARG A 1 109 ? -13.297 -3.668 0.128 1.00 79.00 109 ARG A C 1
ATOM 876 O O . ARG A 1 109 ? -14.175 -3.788 -0.713 1.00 79.00 109 ARG A O 1
ATOM 883 N N . ALA A 1 110 ? -13.312 -4.245 1.329 1.00 77.88 110 ALA A N 1
ATOM 884 C CA . ALA A 1 110 ? -14.363 -5.134 1.815 1.00 77.88 110 ALA A CA 1
ATOM 885 C C . ALA A 1 110 ? -15.570 -4.409 2.437 1.00 77.88 110 ALA A C 1
ATOM 887 O O . ALA A 1 110 ? -16.553 -5.065 2.743 1.00 77.88 110 ALA A O 1
ATOM 888 N N . THR A 1 111 ? -15.471 -3.100 2.684 1.00 78.81 111 THR A N 1
ATOM 889 C CA . THR A 1 111 ? -16.475 -2.328 3.443 1.00 78.81 111 THR A CA 1
ATOM 890 C C . THR A 1 111 ? -16.916 -1.056 2.719 1.00 78.81 111 THR A C 1
ATOM 892 O O . THR A 1 111 ? -17.934 -0.455 3.049 1.00 78.81 111 THR A O 1
ATOM 895 N N . LYS A 1 112 ? -16.150 -0.603 1.723 1.00 79.12 112 LYS A N 1
ATOM 896 C CA . LYS A 1 112 ? -16.424 0.630 0.978 1.00 79.12 112 LYS A CA 1
ATOM 897 C C . LYS A 1 112 ? -17.774 0.609 0.252 1.00 79.12 112 LYS A C 1
ATOM 899 O O . LYS A 1 112 ? -18.327 1.676 0.011 1.00 79.12 112 LYS A O 1
ATOM 904 N N . ASP A 1 113 ? -18.298 -0.559 -0.116 1.00 75.25 113 ASP A N 1
ATOM 905 C CA . ASP A 1 113 ? -19.543 -0.654 -0.886 1.00 75.25 113 ASP A CA 1
ATOM 906 C C . ASP A 1 113 ? -20.766 -0.440 0.027 1.00 75.25 113 ASP A C 1
ATOM 908 O O . ASP A 1 113 ? -21.789 0.108 -0.405 1.00 75.25 113 ASP A O 1
ATOM 912 N N . GLU A 1 114 ? -20.627 -0.810 1.301 1.00 75.81 114 GLU A N 1
ATOM 913 C CA . GLU A 1 114 ? -21.592 -0.625 2.380 1.00 75.81 114 GLU A CA 1
ATOM 914 C C . GLU A 1 114 ? -21.499 0.778 2.988 1.00 75.81 114 GLU A C 1
ATOM 916 O O . GLU A 1 114 ? -22.518 1.444 3.147 1.00 75.81 114 GLU A O 1
ATOM 921 N N . TYR A 1 115 ? -20.287 1.245 3.306 1.00 75.69 115 TYR A N 1
ATOM 922 C CA . TYR A 1 115 ? -20.084 2.468 4.095 1.00 75.69 115 TYR A CA 1
ATOM 923 C C . TYR A 1 115 ? -19.561 3.660 3.286 1.00 75.69 115 TYR A C 1
ATOM 925 O O . TYR A 1 115 ? -19.716 4.800 3.711 1.00 75.69 115 TYR A O 1
ATOM 933 N N . GLY A 1 116 ? -18.950 3.439 2.120 1.00 66.69 116 GLY A N 1
ATOM 934 C CA . GLY A 1 116 ? -18.346 4.487 1.284 1.00 66.69 116 GLY A CA 1
ATOM 935 C C . GLY A 1 116 ? -19.329 5.243 0.381 1.00 66.69 116 GLY A C 1
ATOM 936 O O . GLY A 1 116 ? -18.910 6.100 -0.403 1.00 66.69 116 GLY A O 1
ATOM 937 N N . ARG A 1 117 ? -20.635 4.952 0.464 1.00 63.62 117 ARG A N 1
ATOM 938 C CA . ARG A 1 117 ? -21.665 5.662 -0.306 1.00 63.62 117 ARG A CA 1
ATOM 939 C C . ARG A 1 117 ? -21.872 7.068 0.258 1.00 63.62 117 ARG A C 1
ATOM 941 O O . ARG A 1 117 ? -22.261 7.234 1.409 1.00 63.62 117 ARG A O 1
ATOM 948 N N . LYS A 1 118 ? -21.678 8.085 -0.587 1.00 56.41 118 LYS A N 1
ATOM 949 C CA . LYS A 1 118 ? -21.942 9.502 -0.263 1.00 56.41 118 LYS A CA 1
ATOM 950 C C . LYS A 1 118 ? -23.431 9.820 -0.085 1.00 56.41 118 LYS A C 1
ATOM 952 O O . LYS A 1 118 ? -23.764 10.896 0.399 1.00 56.41 118 LYS A O 1
ATOM 957 N N . ASP A 1 119 ? -24.291 8.882 -0.465 1.00 56.28 119 ASP A N 1
ATOM 958 C CA . ASP A 1 119 ? -25.737 9.075 -0.561 1.00 56.28 119 ASP A CA 1
ATOM 959 C C . ASP A 1 119 ? -26.470 8.548 0.677 1.00 56.28 119 ASP A C 1
ATOM 961 O O . ASP A 1 119 ? -27.694 8.633 0.748 1.00 56.28 119 ASP A O 1
ATOM 965 N N . ILE A 1 120 ? -25.741 7.987 1.651 1.00 53.91 120 ILE A N 1
ATOM 966 C CA . ILE A 1 120 ? -26.316 7.656 2.953 1.00 53.91 120 ILE A CA 1
ATOM 967 C C . ILE A 1 120 ? -26.582 8.997 3.640 1.00 53.91 120 ILE A C 1
ATOM 969 O O . ILE A 1 120 ? -25.622 9.730 3.903 1.00 53.91 120 ILE A O 1
ATOM 973 N N . PRO A 1 121 ? -27.851 9.357 3.913 1.00 50.69 121 PRO A N 1
ATOM 974 C CA . PRO A 1 121 ? -28.154 10.579 4.634 1.00 50.69 121 PRO A CA 1
ATOM 975 C C . PRO A 1 121 ? -27.371 10.549 5.941 1.00 50.69 121 PRO A C 1
ATOM 977 O O . PRO A 1 121 ? -27.504 9.608 6.725 1.00 50.69 121 PRO A O 1
ATOM 980 N N . VAL A 1 122 ? -26.517 11.548 6.165 1.00 59.69 122 VAL A N 1
ATOM 981 C CA . VAL A 1 122 ? -25.859 11.702 7.461 1.00 59.69 122 VAL A CA 1
ATOM 982 C C . VAL A 1 122 ? -26.974 11.934 8.467 1.00 59.69 122 VAL A C 1
ATOM 984 O O . VAL A 1 122 ? -27.529 13.030 8.533 1.00 59.69 122 VAL A O 1
ATOM 987 N N . MET A 1 123 ? -27.318 10.894 9.224 1.00 61.66 123 MET A N 1
ATOM 988 C CA . MET A 1 123 ? -28.324 11.015 10.265 1.00 61.66 123 MET A CA 1
ATOM 989 C C . MET A 1 123 ? -27.898 12.128 11.237 1.00 61.66 123 MET A C 1
ATOM 991 O O . MET A 1 123 ? -26.734 12.150 11.681 1.00 61.66 123 MET A O 1
ATOM 995 N N . PRO A 1 124 ? -28.796 13.068 11.571 1.00 67.75 124 PRO A N 1
ATOM 996 C CA . PRO A 1 124 ? -28.568 14.055 12.618 1.00 67.75 124 PRO A CA 1
ATOM 997 C C . PRO A 1 124 ? -28.029 13.389 13.891 1.00 67.75 124 PRO A C 1
ATOM 999 O O . PRO A 1 124 ? -28.362 12.242 14.192 1.00 67.75 124 PRO A O 1
ATOM 1002 N N . ALA A 1 125 ? -27.156 14.079 14.630 1.00 65.31 125 ALA A N 1
ATOM 1003 C CA . ALA A 1 125 ? -26.492 13.515 15.814 1.00 65.31 125 ALA A CA 1
ATOM 1004 C C . ALA A 1 125 ? -27.492 12.922 16.827 1.00 65.31 125 ALA A C 1
ATOM 1006 O O . ALA A 1 125 ? -27.271 11.837 17.356 1.00 65.31 125 ALA A O 1
ATOM 1007 N N . GLU A 1 126 ? -28.637 13.583 16.990 1.00 72.75 126 GLU A N 1
ATOM 1008 C CA . GLU A 1 126 ? -29.733 13.166 17.869 1.00 72.75 126 GLU A CA 1
ATOM 1009 C C . GLU A 1 126 ? -30.403 11.852 17.429 1.00 72.75 126 GLU A C 1
ATOM 1011 O O . GLU A 1 126 ? -30.846 11.056 18.259 1.00 72.75 126 GLU A O 1
ATOM 1016 N N . GLU A 1 127 ? -30.482 11.595 16.121 1.00 69.19 127 GLU A N 1
ATOM 1017 C CA . GLU A 1 127 ? -31.013 10.337 15.586 1.00 69.19 127 GLU A CA 1
ATOM 1018 C C . GLU A 1 127 ? -29.989 9.210 15.720 1.00 69.19 127 GLU A C 1
ATOM 1020 O O . GLU A 1 127 ? -30.356 8.091 16.081 1.00 69.19 127 GLU A O 1
ATOM 1025 N N . ARG A 1 128 ? -28.698 9.517 15.527 1.00 65.00 128 ARG A N 1
ATOM 1026 C CA . ARG A 1 128 ? -27.602 8.566 15.766 1.00 65.00 128 ARG A CA 1
ATOM 1027 C C . ARG A 1 128 ? -27.547 8.113 17.219 1.00 65.00 128 ARG A C 1
ATOM 1029 O O . ARG A 1 128 ? -27.425 6.920 17.462 1.00 65.00 128 ARG A O 1
ATOM 1036 N N . GLU A 1 129 ? -27.680 9.015 18.189 1.00 64.75 129 GLU A N 1
ATOM 1037 C CA . GLU A 1 129 ? -27.705 8.644 19.613 1.00 64.75 129 GLU A CA 1
ATOM 1038 C C . GLU A 1 129 ? -28.872 7.712 19.957 1.00 64.75 129 GLU A C 1
ATOM 1040 O O . GLU A 1 129 ? -28.687 6.716 20.662 1.00 64.75 129 GLU A O 1
ATOM 1045 N N . LYS A 1 130 ? -30.064 7.978 19.412 1.00 70.38 130 LYS A N 1
ATOM 1046 C CA . LYS A 1 130 ? -31.238 7.112 19.604 1.00 70.38 130 LYS A CA 1
ATOM 1047 C C . LYS A 1 130 ? -31.056 5.734 18.973 1.00 70.38 130 LYS A C 1
ATOM 1049 O 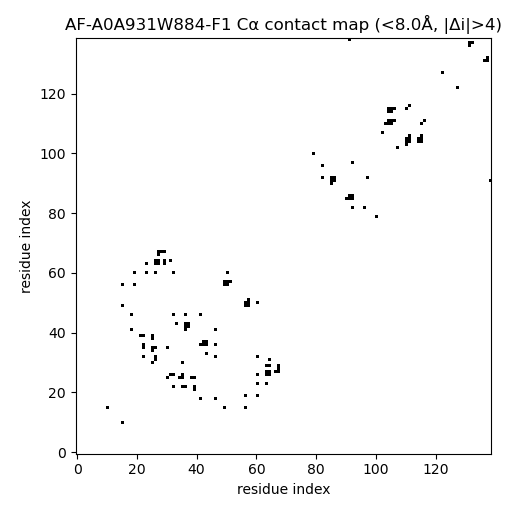O . LYS A 1 130 ? -31.485 4.736 19.552 1.00 70.38 130 LYS A O 1
ATOM 1054 N N . GLU A 1 131 ? -30.450 5.666 17.794 1.00 63.38 131 GLU A N 1
ATOM 1055 C CA . GLU A 1 131 ? -30.206 4.402 17.103 1.00 63.38 131 GLU A CA 1
ATOM 1056 C C . GLU A 1 131 ? -29.089 3.591 17.776 1.00 63.38 131 GLU A C 1
ATOM 1058 O O . GLU A 1 131 ? -29.261 2.397 18.016 1.00 63.38 131 GLU A O 1
ATOM 1063 N N . ASN A 1 132 ? -28.016 4.248 18.220 1.00 63.06 132 ASN A N 1
ATOM 1064 C CA . ASN A 1 132 ? -26.959 3.640 19.031 1.00 63.06 132 ASN A CA 1
ATOM 1065 C C . ASN A 1 132 ? -27.516 3.067 20.344 1.00 63.06 132 ASN A C 1
ATOM 1067 O O . ASN A 1 132 ? -27.200 1.932 20.702 1.00 63.06 132 ASN A O 1
ATOM 1071 N N . MET A 1 133 ? -28.429 3.788 21.013 1.00 62.59 133 MET A N 1
ATOM 1072 C CA . MET A 1 133 ? -29.149 3.268 22.183 1.00 62.59 133 MET A CA 1
ATOM 1073 C C . MET A 1 133 ? -30.000 2.033 21.859 1.00 62.59 133 MET A C 1
ATOM 1075 O O . MET A 1 133 ? -30.024 1.098 22.659 1.00 62.59 133 MET A O 1
ATOM 1079 N N . LYS A 1 134 ? -30.682 1.995 20.705 1.00 66.31 134 LYS A N 1
ATOM 1080 C CA . LYS A 1 134 ? -31.465 0.823 20.266 1.00 66.31 134 LYS A CA 1
ATOM 1081 C C . LYS A 1 134 ? -30.590 -0.382 19.923 1.00 66.31 134 LYS A C 1
ATOM 1083 O O . LYS A 1 134 ? -30.982 -1.509 20.208 1.00 66.31 134 LYS A O 1
ATOM 1088 N N . LEU A 1 135 ? -29.425 -0.146 19.325 1.00 60.16 135 LEU A N 1
ATOM 1089 C CA . LEU A 1 135 ? -28.457 -1.179 18.947 1.00 60.16 135 LEU A CA 1
ATOM 1090 C C . LEU A 1 135 ? -27.561 -1.615 20.119 1.00 60.16 135 LEU A C 1
ATOM 1092 O O . LEU A 1 135 ? -26.728 -2.502 19.957 1.00 60.16 135 LEU A O 1
ATOM 1096 N N . GLY A 1 136 ? -27.722 -1.007 21.301 1.00 47.53 136 GLY A N 1
ATOM 1097 C CA . GLY A 1 136 ? -26.918 -1.308 22.486 1.00 47.53 136 GLY A CA 1
ATOM 1098 C C . GLY A 1 136 ? -25.467 -0.825 22.396 1.00 47.53 136 GLY A C 1
ATOM 1099 O O . GLY A 1 136 ? -24.650 -1.201 23.234 1.00 47.53 136 GLY A O 1
ATOM 1100 N N . ILE A 1 137 ? -25.140 0.014 21.411 1.00 41.66 137 ILE A N 1
ATOM 1101 C CA . ILE A 1 137 ? -23.813 0.602 21.227 1.00 41.66 137 ILE A CA 1
ATOM 1102 C C . ILE A 1 137 ? -23.724 1.827 22.143 1.00 41.66 137 ILE A C 1
ATOM 1104 O O . ILE A 1 137 ? -24.416 2.823 21.933 1.00 41.66 137 ILE A O 1
ATOM 1108 N N . ARG A 1 138 ? -22.895 1.755 23.187 1.00 43.53 138 ARG A N 1
ATOM 1109 C CA . ARG A 1 138 ? -22.617 2.881 24.092 1.00 43.53 138 ARG A CA 1
ATOM 1110 C C . ARG A 1 138 ? -21.232 3.448 23.776 1.00 43.53 138 ARG A C 1
ATOM 1112 O O . ARG A 1 138 ? -20.270 2.683 23.750 1.00 43.53 138 ARG A O 1
ATOM 1119 N N . PHE A 1 139 ? -21.169 4.753 23.509 1.00 51.78 139 PHE A N 1
ATOM 1120 C CA . PHE A 1 139 ? -19.933 5.535 23.397 1.00 51.78 139 PHE A CA 1
ATOM 1121 C C . PHE A 1 139 ? -19.598 6.190 24.736 1.00 51.78 139 PHE A C 1
ATOM 1123 O O . PHE A 1 139 ? -20.559 6.510 25.476 1.00 51.78 139 PHE A O 1
#

Nearest PDB structures (foldseek):
  1ya3-assembly1_A  TM=3.433E-01  e=7.123E+00  Homo sapiens

Secondary structure (DSSP, 8-state):
------PPPPPPHHHHHHHHHHHHHHHHTT--HHHHHHHTT--HHHHHHHHHH-HHHHHHHHHHHHHHHHHHHHHHHHHHHHHHHHHHTTPPPPHHHHHHHHHHHHH-TTTHHHH--TTS----HHHHHHHHHHTT---

Foldseek 3Di:
DDDDPDDDDPDDVVNLVVVCVLLLVVLLVQDDLVVSCVNSVHPSCVLVVCLVPPVVSVVSSVVSNVVVVVVVVVVLVVLVVVLVVCVVVVHDDDPVSVVSVLCCQCPPPVRVVPNVDPPPPPPDPVVVVVVCVVVVNDD

pLDDT: mean 81.01, std 16.55, range [34.47, 97.44]

Solvent-accessible surface area (backbone atoms only — not comparable to full-atom values): 8154 Å² total; per-residue (Å²): 139,84,83,79,79,78,71,80,73,81,79,52,71,70,56,55,49,52,52,46,64,54,31,45,70,36,26,66,71,59,39,52,72,68,55,15,21,62,78,53,72,42,60,59,64,62,57,51,52,41,47,73,76,33,68,70,57,30,51,55,53,49,52,32,53,48,52,40,52,52,54,53,49,50,53,53,50,53,51,50,52,52,50,52,54,36,52,76,70,72,44,85,76,50,76,65,56,51,51,50,52,52,49,43,37,42,68,30,89,92,32,23,85,79,57,44,51,87,79,61,76,79,66,53,70,73,56,46,54,54,48,29,58,72,72,71,54,80,132

Radius of gyration: 24.33 Å; Cα contacts (8 Å, |Δi|>4): 79; chains: 1; bounding box: 55×26×77 Å

Sequence (139 aa):
MANSKAGKKPLVDEEVDLIFRKLEPYLKKGLSLHKACLEAQIPKSTAYDLYQEYDEFAERIDACKNYHSLLIGDVFTKELERIVKKQNKGENLSADDIKFVQWVALNGRATKDEYGRKDIPVMPAEEREKENMKLGIRF

Mean predicted aligned error: 12.9 Å